Protein AF-A0A2H4TY13-F1 (afdb_monomer_lite)

Organism: Escherichia coli (NCBI:txid562)

Radius of gyration: 18.76 Å; chains: 1; bounding box: 53×28×44 Å

pLDDT: mean 76.97, std 16.17, range [30.02, 93.88]

Structure (mmCIF, N/CA/C/O backbone):
data_AF-A0A2H4TY13-F1
#
_entry.id   AF-A0A2H4TY13-F1
#
loop_
_atom_site.group_PDB
_atom_site.id
_atom_site.type_symbol
_atom_site.label_atom_id
_atom_site.label_alt_id
_atom_site.label_comp_id
_atom_site.label_asym_id
_atom_site.label_entity_id
_atom_site.label_seq_id
_atom_site.pdbx_PDB_ins_code
_atom_site.Cartn_x
_atom_site.Cartn_y
_atom_site.Cartn_z
_atom_site.occupancy
_atom_site.B_iso_or_equiv
_atom_site.auth_seq_id
_atom_site.auth_comp_id
_atom_site.auth_asym_id
_atom_site.auth_atom_id
_atom_site.pdbx_PDB_model_num
ATOM 1 N N . MET A 1 1 ? -35.052 -15.488 1.666 1.00 30.02 1 MET A N 1
ATOM 2 C CA . MET A 1 1 ? -34.614 -14.554 0.608 1.00 30.02 1 MET A CA 1
ATOM 3 C C . MET A 1 1 ? -34.521 -13.169 1.222 1.00 30.02 1 MET A C 1
ATOM 5 O O . MET A 1 1 ? -35.534 -12.497 1.354 1.00 30.02 1 MET A O 1
ATOM 9 N N . SER A 1 2 ? -33.344 -12.791 1.720 1.00 31.31 2 SER A N 1
ATOM 10 C CA . SER A 1 2 ? -33.093 -11.445 2.235 1.00 31.31 2 SER A CA 1
ATOM 11 C C . SER A 1 2 ? -32.981 -10.483 1.055 1.00 31.31 2 SER A C 1
ATOM 13 O O . SER A 1 2 ? -32.072 -10.582 0.234 1.00 31.31 2 SER A O 1
ATOM 15 N N . ALA A 1 3 ? -33.955 -9.584 0.948 1.00 34.59 3 ALA A N 1
ATOM 16 C CA . ALA A 1 3 ? -33.939 -8.487 -0.001 1.00 34.59 3 ALA A CA 1
ATOM 17 C C . ALA A 1 3 ? -32.758 -7.557 0.324 1.00 34.59 3 ALA A C 1
ATOM 19 O O . ALA A 1 3 ? -32.691 -6.978 1.408 1.00 34.59 3 ALA A O 1
ATOM 20 N N . PHE A 1 4 ? -31.822 -7.431 -0.616 1.00 41.03 4 PHE A N 1
ATOM 21 C CA . PHE A 1 4 ? -30.790 -6.400 -0.603 1.00 41.03 4 PHE A CA 1
ATOM 22 C C . PHE A 1 4 ? -31.483 -5.048 -0.837 1.00 41.03 4 PHE A C 1
ATOM 24 O O . PHE A 1 4 ? -31.879 -4.726 -1.955 1.00 41.03 4 PHE A O 1
ATOM 31 N N . SER A 1 5 ? -31.711 -4.287 0.234 1.00 36.69 5 SER A N 1
ATOM 32 C CA . SER A 1 5 ? -32.291 -2.944 0.154 1.00 36.69 5 SER A CA 1
ATOM 33 C C . SER A 1 5 ? -31.189 -1.925 -0.129 1.00 36.69 5 SER A C 1
ATOM 35 O O . SER A 1 5 ? -30.283 -1.751 0.683 1.00 36.69 5 SER A O 1
ATOM 37 N N . PHE A 1 6 ? -31.299 -1.214 -1.250 1.00 38.12 6 PHE A N 1
ATOM 38 C CA . PHE A 1 6 ? -30.474 -0.058 -1.615 1.00 38.12 6 PHE A CA 1
ATOM 39 C C . PHE A 1 6 ? -30.820 1.176 -0.757 1.00 38.12 6 PHE A C 1
ATOM 41 O O . PHE A 1 6 ? -31.389 2.140 -1.255 1.00 38.12 6 PHE A O 1
ATOM 48 N N . ASN A 1 7 ? -30.494 1.162 0.537 1.00 40.88 7 ASN A N 1
ATOM 49 C CA . ASN A 1 7 ? -30.499 2.372 1.366 1.00 40.88 7 ASN A CA 1
ATOM 50 C C . ASN A 1 7 ? -29.116 2.536 2.006 1.00 40.88 7 ASN A C 1
ATOM 52 O O . ASN A 1 7 ? -28.639 1.633 2.695 1.00 40.88 7 ASN A O 1
ATOM 56 N N . THR A 1 8 ? -28.504 3.689 1.741 1.00 53.16 8 THR A N 1
ATOM 57 C CA . THR A 1 8 ? -27.175 4.164 2.164 1.00 53.16 8 THR A CA 1
ATOM 58 C C . THR A 1 8 ? -26.638 3.505 3.440 1.00 53.16 8 THR A C 1
ATOM 60 O O . THR A 1 8 ? -27.064 3.840 4.540 1.00 53.16 8 THR A O 1
ATOM 63 N N . THR A 1 9 ? -25.691 2.577 3.310 1.00 66.94 9 THR A N 1
ATOM 64 C CA . THR A 1 9 ? -24.937 2.017 4.442 1.00 66.94 9 THR A CA 1
ATOM 65 C C . THR A 1 9 ? -23.738 2.910 4.740 1.00 66.94 9 THR A C 1
ATOM 67 O O . THR A 1 9 ? -23.007 3.267 3.816 1.00 66.94 9 THR A O 1
ATOM 70 N N . TYR A 1 10 ? -23.517 3.263 6.007 1.00 76.88 10 TYR A N 1
ATOM 71 C CA . TYR A 1 10 ? -22.263 3.895 6.420 1.00 76.88 10 TYR A CA 1
ATOM 72 C C . TYR A 1 10 ? -21.154 2.835 6.416 1.00 76.88 10 TYR A C 1
ATOM 74 O O . TYR A 1 10 ? -21.388 1.701 6.836 1.00 7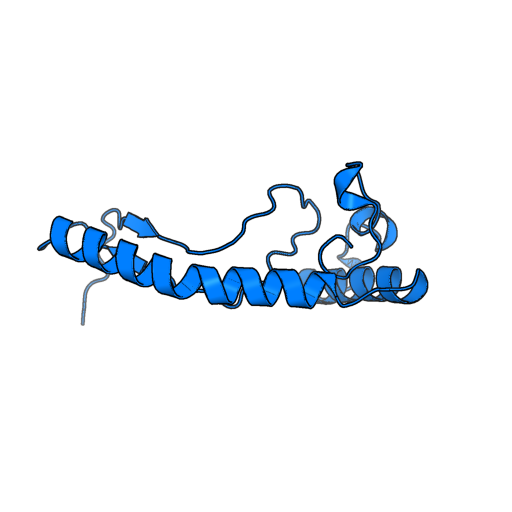6.88 10 TYR A O 1
ATOM 82 N N . GLN A 1 11 ? -19.973 3.181 5.905 1.00 80.88 11 GLN A N 1
ATOM 83 C CA . GLN A 1 11 ? -18.856 2.252 5.749 1.00 80.88 11 GLN A CA 1
ATOM 84 C C . GLN A 1 11 ? -17.599 2.817 6.409 1.00 80.88 11 GLN A C 1
ATOM 86 O O . GLN A 1 11 ? -17.218 3.956 6.139 1.00 80.88 11 GLN A O 1
ATOM 91 N N . MET A 1 12 ? -16.938 1.997 7.227 1.00 82.19 12 MET A N 1
ATOM 92 C CA . MET A 1 12 ? -15.604 2.275 7.760 1.00 82.19 12 MET A CA 1
ATOM 93 C C . MET A 1 12 ? -14.603 1.286 7.164 1.00 82.19 12 MET A C 1
ATOM 95 O O . MET A 1 12 ? -14.819 0.073 7.209 1.00 82.19 12 MET A O 1
ATOM 99 N N . ILE A 1 13 ? -13.519 1.821 6.599 1.00 77.94 13 ILE A N 1
ATOM 100 C CA . ILE A 1 13 ? -12.411 1.053 6.024 1.00 77.94 13 ILE A CA 1
ATOM 101 C C . ILE A 1 13 ? -11.133 1.429 6.793 1.00 77.94 13 ILE A C 1
ATOM 103 O O . ILE A 1 13 ? -10.536 2.465 6.489 1.00 77.94 13 ILE A O 1
ATOM 107 N N . PRO A 1 14 ? -10.722 0.656 7.814 1.00 74.94 14 PRO A N 1
ATOM 108 C CA . PRO A 1 14 ? -9.417 0.803 8.447 1.00 74.94 14 PRO A CA 1
ATOM 109 C C . PRO A 1 14 ? -8.285 0.599 7.435 1.00 74.94 14 PRO A C 1
ATOM 111 O O . PRO A 1 14 ? -8.305 -0.327 6.626 1.00 74.94 14 PRO A O 1
ATOM 114 N N . GLY A 1 15 ? -7.273 1.462 7.484 1.00 74.81 15 GLY A N 1
ATOM 115 C CA . GLY A 1 15 ? -6.097 1.344 6.629 1.00 74.81 15 GLY A CA 1
ATOM 116 C C . GLY A 1 15 ? -5.257 2.616 6.586 1.00 74.81 15 GLY A C 1
ATOM 117 O O . GLY A 1 15 ? -5.712 3.699 6.953 1.00 74.81 15 GLY A O 1
ATOM 118 N N . ILE A 1 16 ? -4.020 2.481 6.109 1.00 72.31 16 ILE A N 1
ATOM 119 C CA . ILE A 1 16 ? -3.156 3.613 5.769 1.00 72.31 16 ILE A CA 1
ATOM 120 C C . ILE A 1 16 ? -3.304 3.864 4.270 1.00 72.31 16 ILE A C 1
ATOM 122 O O . ILE A 1 16 ? -2.923 3.034 3.445 1.00 72.31 16 ILE A O 1
ATOM 126 N N . PHE A 1 17 ? -3.860 5.022 3.916 1.00 65.38 17 PHE A N 1
ATOM 127 C CA . PHE A 1 17 ? -4.039 5.431 2.527 1.00 65.38 17 PHE A CA 1
ATOM 128 C C . PHE A 1 17 ? -2.954 6.425 2.133 1.00 65.38 17 PHE A C 1
ATOM 130 O O . PHE A 1 17 ? -2.947 7.576 2.572 1.00 65.38 17 PHE A O 1
ATOM 137 N N . ARG A 1 18 ? -2.052 6.005 1.248 1.00 62.44 18 ARG A N 1
ATOM 138 C CA . ARG A 1 18 ? -1.108 6.915 0.598 1.00 62.44 18 ARG A CA 1
ATOM 139 C C . ARG A 1 18 ? -1.743 7.452 -0.686 1.00 62.44 18 ARG A C 1
ATOM 141 O O . ARG A 1 18 ? -1.651 6.829 -1.738 1.00 62.44 18 ARG A O 1
ATOM 148 N N . PHE A 1 19 ? -2.388 8.621 -0.608 1.00 52.44 19 PHE A N 1
ATOM 149 C CA . PHE A 1 19 ? -3.010 9.327 -1.746 1.00 52.44 19 PHE A CA 1
ATOM 150 C C . PHE A 1 19 ? -1.972 9.923 -2.722 1.00 52.44 19 PHE A C 1
ATOM 152 O O . PHE A 1 19 ? -1.938 11.130 -2.963 1.00 52.44 19 PHE A O 1
ATOM 159 N N . VAL A 1 20 ? -1.065 9.097 -3.247 1.00 50.16 20 VAL A N 1
ATOM 160 C CA . VAL A 1 20 ? 0.046 9.548 -4.112 1.00 50.16 20 VAL A CA 1
ATOM 161 C C . VAL A 1 20 ? 0.197 8.691 -5.374 1.00 50.16 20 VAL A C 1
ATOM 163 O O . VAL A 1 20 ? 0.916 9.053 -6.307 1.00 50.16 20 VAL A O 1
ATOM 166 N N . CYS A 1 21 ? -0.529 7.583 -5.478 1.00 45.72 21 CYS A N 1
ATOM 167 C CA . CYS A 1 21 ? -0.315 6.633 -6.550 1.00 45.72 21 CYS A CA 1
ATOM 168 C C . CYS A 1 21 ? -1.249 6.879 -7.752 1.00 45.72 21 CYS A C 1
ATOM 170 O O . CYS A 1 21 ? -2.427 6.539 -7.750 1.00 45.72 21 CYS A O 1
ATOM 172 N N . THR A 1 22 ? -0.656 7.333 -8.859 1.00 42.06 22 THR A N 1
ATOM 173 C CA . THR A 1 22 ? -1.004 6.765 -10.176 1.00 42.06 22 THR A CA 1
ATOM 174 C C . THR A 1 22 ? -0.562 5.289 -10.270 1.00 42.06 22 THR A C 1
ATOM 176 O O . THR A 1 22 ? -0.942 4.601 -11.208 1.00 42.06 22 THR A O 1
ATOM 179 N N . ASN A 1 23 ? 0.192 4.788 -9.281 1.00 45.34 23 ASN A N 1
ATOM 180 C CA . ASN A 1 23 ? 0.774 3.441 -9.216 1.00 45.34 23 ASN A CA 1
ATOM 181 C C . ASN A 1 23 ? -0.163 2.375 -8.622 1.00 45.34 23 ASN A C 1
ATOM 183 O O . ASN A 1 23 ? 0.225 1.220 -8.527 1.00 45.34 23 ASN A O 1
ATOM 187 N N . GLY A 1 24 ? -1.376 2.734 -8.180 1.00 47.91 24 GLY A N 1
ATOM 188 C CA . GLY A 1 24 ? -2.411 1.779 -7.754 1.00 47.91 24 GLY A CA 1
ATOM 189 C C . GLY A 1 24 ? -2.064 0.823 -6.601 1.00 47.91 24 GLY A C 1
ATOM 190 O O . GLY A 1 24 ? -2.864 -0.064 -6.315 1.00 47.91 24 GLY A O 1
ATOM 191 N N . LEU A 1 25 ? -0.917 0.977 -5.931 1.00 44.53 25 LEU A N 1
ATOM 192 C CA . LEU A 1 25 ? -0.467 0.102 -4.847 1.00 44.53 25 LEU A CA 1
ATOM 193 C C . LEU A 1 25 ? -1.222 0.407 -3.545 1.00 44.53 25 LEU A C 1
ATOM 195 O O . LEU A 1 25 ? -0.698 1.000 -2.609 1.00 44.53 25 LEU A O 1
ATOM 199 N N . VAL A 1 26 ? -2.485 -0.008 -3.490 1.00 48.88 26 VAL A N 1
ATOM 200 C CA . VAL A 1 26 ? -3.175 -0.280 -2.227 1.00 48.88 26 VAL A CA 1
ATOM 201 C C . VAL A 1 26 ? -2.877 -1.737 -1.891 1.00 48.88 26 VAL A C 1
ATOM 203 O O . VAL A 1 26 ? -3.553 -2.638 -2.382 1.00 48.88 26 VAL A O 1
ATOM 206 N N . ARG A 1 27 ? -1.843 -1.997 -1.083 1.00 46.19 27 ARG A N 1
ATOM 207 C CA . ARG A 1 27 ? -1.637 -3.330 -0.503 1.00 46.19 27 ARG A CA 1
ATOM 208 C C . ARG A 1 27 ? -2.182 -3.340 0.918 1.00 46.19 27 ARG A C 1
ATOM 210 O O . ARG A 1 27 ? -1.484 -3.057 1.882 1.00 46.19 27 ARG A O 1
ATOM 217 N N . GLY A 1 28 ? -3.451 -3.691 1.018 1.00 50.25 28 GLY A N 1
ATOM 218 C CA . GLY A 1 28 ? -4.070 -4.140 2.249 1.00 50.25 28 GLY A CA 1
ATOM 219 C C . GLY A 1 28 ? -5.006 -5.269 1.879 1.00 50.25 28 GLY A C 1
ATOM 220 O O . GLY A 1 28 ? -5.978 -5.037 1.163 1.00 50.25 28 GLY A O 1
ATOM 221 N N . ASN A 1 29 ? -4.723 -6.491 2.336 1.00 48.69 29 ASN A N 1
ATOM 222 C CA . ASN A 1 29 ? -5.803 -7.460 2.487 1.00 48.69 29 ASN A CA 1
ATOM 223 C C . ASN A 1 29 ? -6.807 -6.754 3.384 1.00 48.69 29 ASN A C 1
ATOM 225 O O . ASN A 1 29 ? -6.408 -6.398 4.489 1.00 48.69 29 ASN A O 1
ATOM 229 N N . ASN A 1 30 ? -7.997 -6.445 2.854 1.00 56.41 30 ASN A N 1
ATOM 230 C CA . ASN A 1 30 ? -9.047 -5.677 3.520 1.00 56.41 30 ASN A CA 1
ATOM 231 C C . ASN A 1 30 ? -8.905 -5.784 5.044 1.00 56.41 30 ASN A C 1
ATOM 233 O O . ASN A 1 30 ? -9.136 -6.855 5.606 1.00 56.41 30 ASN A O 1
ATOM 237 N N . PHE A 1 31 ? -8.438 -4.712 5.685 1.00 61.06 31 PHE A N 1
ATOM 238 C CA . PHE A 1 31 ? -8.075 -4.749 7.101 1.00 61.06 31 PHE A CA 1
ATOM 239 C C . PHE A 1 31 ? -9.313 -4.867 8.013 1.00 61.06 31 PHE A C 1
ATOM 241 O O . PHE A 1 31 ? -9.198 -4.943 9.230 1.00 61.06 31 PHE A O 1
ATOM 248 N N . GLY A 1 32 ? -10.491 -4.919 7.399 1.00 65.75 32 GLY A N 1
ATOM 249 C CA . GLY A 1 32 ? -11.813 -4.974 7.986 1.00 65.75 32 GLY A CA 1
ATOM 250 C C . GLY A 1 32 ? -12.686 -4.054 7.147 1.00 65.75 32 GLY A C 1
ATOM 251 O O . GLY A 1 32 ? -12.266 -2.958 6.796 1.00 65.75 32 GLY A O 1
ATOM 252 N N . GLU A 1 33 ? -13.886 -4.482 6.776 1.00 73.88 33 GLU A N 1
ATOM 253 C CA . GLU A 1 33 ? -14.877 -3.576 6.200 1.00 73.88 33 GLU A CA 1
ATOM 254 C C . GLU A 1 33 ? -16.091 -3.607 7.110 1.00 73.88 33 GLU A C 1
ATOM 256 O O . GLU A 1 33 ? -16.788 -4.618 7.190 1.00 73.88 33 GLU A O 1
ATOM 261 N N . ILE A 1 34 ? -16.345 -2.492 7.788 1.00 80.50 34 ILE A N 1
ATOM 262 C CA . ILE A 1 34 ? -17.465 -2.394 8.716 1.00 80.50 34 ILE A CA 1
ATOM 263 C C . ILE A 1 34 ? -18.587 -1.671 7.995 1.00 80.50 34 ILE A C 1
ATOM 265 O O . ILE A 1 34 ? -18.461 -0.499 7.630 1.00 80.50 34 ILE A O 1
ATOM 269 N N . ARG A 1 35 ? -19.686 -2.391 7.766 1.00 82.12 35 ARG A N 1
ATOM 270 C CA . ARG A 1 35 ? -20.897 -1.862 7.137 1.00 82.12 35 ARG A CA 1
ATOM 271 C C . ARG A 1 35 ? -21.970 -1.673 8.190 1.00 82.12 35 ARG A C 1
ATOM 273 O O . ARG A 1 35 ? -22.488 -2.648 8.725 1.00 82.12 35 ARG A O 1
ATOM 280 N N . VAL A 1 36 ? -22.343 -0.422 8.429 1.00 82.81 36 VAL A N 1
ATOM 281 C CA . VAL A 1 36 ? -23.427 -0.080 9.345 1.00 82.81 36 VAL A CA 1
ATOM 282 C C . VAL A 1 36 ? -24.723 0.120 8.545 1.00 82.81 36 VAL A C 1
ATOM 284 O O . VAL A 1 36 ? -24.798 1.034 7.710 1.00 82.81 36 VAL A O 1
ATOM 287 N N . PRO A 1 37 ? -25.756 -0.721 8.748 1.00 81.62 37 PRO A N 1
ATOM 288 C CA . PRO A 1 37 ? -27.075 -0.510 8.165 1.00 81.62 37 PRO A CA 1
ATOM 289 C C . PRO A 1 37 ? -27.706 0.797 8.664 1.00 81.62 37 PRO A C 1
ATOM 291 O O . PRO A 1 37 ? -27.601 1.160 9.828 1.00 81.62 37 PRO A O 1
ATOM 294 N N . HIS A 1 38 ? -28.461 1.476 7.799 1.00 80.06 38 HIS A N 1
ATOM 295 C CA . HIS A 1 38 ? -29.196 2.711 8.120 1.00 80.06 38 HIS A CA 1
ATOM 296 C C . HIS A 1 38 ? -30.423 2.511 9.037 1.00 80.06 38 HIS A C 1
ATOM 298 O O . HIS A 1 38 ? -31.222 3.432 9.203 1.00 80.06 38 HIS A O 1
ATOM 304 N N . LYS A 1 39 ? -30.643 1.303 9.573 1.00 78.50 39 LYS A N 1
ATOM 305 C CA . LYS A 1 39 ? -31.807 0.948 10.396 1.00 78.50 39 LYS A CA 1
ATOM 306 C C . LYS A 1 39 ? -31.387 0.012 11.528 1.00 78.50 39 LYS A C 1
ATOM 308 O O . LYS A 1 39 ? -30.674 -0.954 11.281 1.00 78.50 39 LYS A O 1
ATOM 313 N N . GLY A 1 40 ? -31.910 0.254 12.731 1.00 82.06 40 GLY A N 1
ATOM 314 C CA . GLY A 1 40 ? -31.568 -0.487 13.951 1.00 82.06 40 GLY A CA 1
ATOM 315 C C . GLY A 1 40 ? -30.842 0.407 14.955 1.00 82.06 40 GLY A C 1
ATOM 316 O O . GLY A 1 40 ? -30.985 1.628 14.899 1.00 82.06 40 GLY A O 1
ATOM 317 N N . ASP A 1 41 ? -30.069 -0.193 15.861 1.00 84.38 41 ASP A N 1
ATOM 318 C CA . ASP A 1 41 ? -29.172 0.547 16.755 1.00 84.38 41 ASP A CA 1
ATOM 319 C C . ASP A 1 41 ? -27.914 0.998 15.999 1.00 84.38 41 ASP A C 1
ATOM 321 O O . ASP A 1 41 ? -26.861 0.364 16.034 1.00 84.38 41 ASP A O 1
ATOM 325 N N . ILE A 1 42 ? -28.062 2.092 15.255 1.00 83.44 42 ILE A N 1
ATOM 326 C CA . ILE A 1 42 ? -26.985 2.671 14.447 1.00 83.44 42 ILE A CA 1
ATOM 327 C C . ILE A 1 42 ? -25.855 3.174 15.353 1.00 83.44 42 ILE A C 1
ATOM 329 O O . ILE A 1 42 ? -24.685 3.004 15.027 1.00 83.44 42 ILE A O 1
ATOM 333 N N . VAL A 1 43 ? -26.190 3.791 16.491 1.00 84.38 43 VAL A N 1
ATOM 334 C CA . VAL A 1 43 ? -25.200 4.415 17.379 1.00 84.38 43 VAL A CA 1
ATOM 335 C C . VAL A 1 43 ? -24.311 3.351 18.018 1.00 84.38 43 VAL A C 1
ATOM 337 O O . VAL A 1 43 ? -23.090 3.488 17.963 1.00 84.38 43 VAL A O 1
ATOM 340 N N . GLY A 1 44 ? -24.899 2.275 18.551 1.00 86.38 44 GLY A N 1
ATOM 341 C CA . GLY A 1 44 ? -24.137 1.162 19.116 1.00 86.38 44 GLY A CA 1
ATOM 342 C C . GLY A 1 44 ? -23.201 0.519 18.093 1.00 86.38 44 GLY A C 1
ATOM 343 O O . GLY A 1 44 ? -22.016 0.354 18.369 1.00 86.38 44 GLY A O 1
ATOM 344 N N . GLN A 1 45 ? -23.693 0.262 16.878 1.00 84.06 45 GLN A N 1
ATOM 345 C CA . GLN A 1 45 ? -22.901 -0.365 15.811 1.00 84.06 45 GLN A CA 1
ATOM 346 C C . GLN A 1 45 ? -21.764 0.526 15.292 1.00 84.06 45 GLN A C 1
ATOM 348 O O . GLN A 1 45 ? -20.699 0.022 14.943 1.00 84.06 45 GLN A O 1
ATOM 353 N N . VAL A 1 46 ? -21.953 1.850 15.253 1.00 85.12 46 VAL A N 1
ATOM 354 C CA . VAL A 1 46 ? -20.868 2.784 14.909 1.00 85.12 46 VAL A CA 1
ATOM 355 C C . VAL A 1 46 ? -19.796 2.797 15.998 1.00 85.12 46 VAL A C 1
ATOM 357 O O . VAL A 1 46 ? -18.611 2.779 15.673 1.00 85.12 46 VAL A O 1
ATOM 360 N N . ILE A 1 47 ? -20.188 2.814 17.276 1.00 86.75 47 ILE A N 1
ATOM 361 C CA . ILE A 1 47 ? -19.243 2.810 18.403 1.00 86.75 47 ILE A CA 1
ATOM 362 C C . ILE A 1 47 ? -18.448 1.503 18.430 1.00 86.75 47 ILE A C 1
ATOM 364 O O . ILE A 1 47 ? -17.223 1.533 18.521 1.00 86.75 47 ILE A O 1
ATOM 368 N N . GLU A 1 48 ? -19.129 0.364 18.314 1.00 86.62 48 GLU A N 1
ATOM 369 C CA . GLU A 1 48 ? -18.491 -0.952 18.264 1.00 86.62 48 GLU A CA 1
ATOM 370 C C . GLU A 1 48 ? -17.527 -1.050 17.079 1.00 86.62 48 GLU A C 1
ATOM 372 O O . GLU A 1 48 ? -16.364 -1.414 17.254 1.00 86.62 48 GLU A O 1
ATOM 377 N N . GLY A 1 49 ? -17.963 -0.605 15.897 1.00 83.94 49 GLY A N 1
ATOM 378 C CA . GLY A 1 49 ? -17.106 -0.583 14.722 1.00 83.94 49 GLY A CA 1
ATOM 379 C C . GLY A 1 49 ? -15.886 0.332 14.873 1.00 83.94 49 GLY A C 1
ATOM 380 O O . GLY A 1 49 ? -14.802 0.002 14.400 1.00 83.94 49 GLY A O 1
ATOM 381 N N . ALA A 1 50 ? -16.011 1.458 15.581 1.00 84.62 50 ALA A N 1
ATOM 382 C CA . ALA A 1 50 ? -14.869 2.322 15.873 1.00 84.62 50 ALA A CA 1
ATOM 383 C C . ALA A 1 50 ? -13.842 1.635 16.793 1.00 84.62 50 ALA A C 1
ATOM 385 O O . ALA A 1 50 ? -12.638 1.782 16.578 1.00 84.62 50 ALA A O 1
ATOM 386 N N . TYR A 1 51 ? -14.286 0.852 17.781 1.00 86.00 51 TYR A N 1
ATOM 387 C CA . TYR A 1 51 ? -13.381 0.060 18.622 1.00 86.00 51 TYR A CA 1
ATOM 388 C C . TYR A 1 51 ? -12.710 -1.079 17.851 1.00 86.00 51 TYR A C 1
ATOM 390 O O . TYR A 1 51 ? -11.521 -1.330 18.047 1.00 86.00 51 TYR A O 1
ATOM 398 N N . GLU A 1 52 ? -13.435 -1.733 16.946 1.00 82.75 52 GLU A N 1
ATOM 399 C CA . GLU A 1 52 ? -12.866 -2.758 16.069 1.00 82.75 52 GLU A CA 1
ATOM 400 C C . GLU A 1 52 ? -11.761 -2.174 15.176 1.00 82.75 52 GLU A C 1
ATOM 402 O O . GLU A 1 52 ? -10.672 -2.738 15.078 1.00 82.75 52 GLU A O 1
ATOM 407 N N . VAL A 1 53 ? -11.994 -0.986 14.609 1.00 81.44 53 VAL A N 1
ATOM 408 C CA . VAL A 1 53 ? -11.001 -0.241 13.822 1.00 81.44 53 VAL A CA 1
ATOM 409 C C . VAL A 1 53 ? -9.723 0.036 14.623 1.00 81.44 53 VAL A C 1
ATOM 411 O O . VAL A 1 53 ? -8.626 -0.113 14.081 1.00 81.44 53 VAL A O 1
ATOM 414 N N . LEU A 1 54 ? -9.833 0.388 15.910 1.00 79.88 54 LEU A N 1
ATOM 415 C CA . LEU A 1 54 ? -8.665 0.609 16.773 1.00 79.88 54 LEU A CA 1
ATOM 416 C C . LEU A 1 54 ? -7.789 -0.641 16.906 1.00 79.88 54 LEU A C 1
ATOM 418 O O . LEU A 1 54 ? -6.570 -0.530 16.822 1.00 79.88 54 LEU A O 1
ATOM 422 N N . GLY A 1 55 ? -8.390 -1.828 17.022 1.00 78.12 55 GLY A N 1
ATOM 423 C CA . GLY A 1 55 ? -7.647 -3.092 17.096 1.00 78.12 55 GLY A CA 1
ATOM 424 C C . GLY A 1 55 ? -6.943 -3.494 15.792 1.00 78.12 55 GLY A C 1
ATOM 425 O O . GLY A 1 55 ? -6.092 -4.384 15.786 1.00 78.12 55 GLY A O 1
ATOM 426 N N . VAL A 1 56 ? -7.292 -2.857 14.675 1.00 79.75 56 VAL A N 1
ATOM 427 C CA . VAL A 1 56 ? -6.722 -3.136 13.353 1.00 79.75 56 VAL A CA 1
ATOM 428 C C . VAL A 1 56 ? -5.518 -2.240 13.048 1.00 79.75 56 VAL A C 1
ATOM 430 O O . VAL A 1 56 ? -4.604 -2.674 12.342 1.00 79.75 56 VAL A O 1
ATOM 433 N N . PHE A 1 57 ? -5.475 -1.017 13.585 1.00 78.69 57 PHE A N 1
ATOM 434 C CA . PHE A 1 57 ? -4.416 -0.047 13.284 1.00 78.69 57 PHE A CA 1
ATOM 435 C C . PHE A 1 57 ? -3.006 -0.552 13.600 1.00 78.69 57 PHE A C 1
ATOM 437 O O . PHE A 1 57 ? -2.092 -0.290 12.817 1.00 78.69 57 PHE A O 1
ATOM 444 N N . ASP A 1 58 ? -2.831 -1.315 14.679 1.00 82.62 58 ASP A N 1
ATOM 445 C CA . ASP A 1 58 ? -1.527 -1.879 15.042 1.00 82.62 58 ASP A CA 1
ATOM 446 C C . ASP A 1 58 ? -1.004 -2.812 13.944 1.00 82.62 58 ASP A C 1
ATOM 448 O O . ASP A 1 58 ? 0.128 -2.667 13.489 1.00 82.62 58 ASP A O 1
ATOM 452 N N . LYS A 1 59 ? -1.866 -3.689 13.415 1.00 80.38 59 LYS A N 1
ATOM 453 C CA . LYS A 1 59 ? -1.516 -4.620 12.328 1.00 80.38 59 LYS A CA 1
ATOM 454 C C . LYS A 1 59 ? -1.210 -3.896 11.020 1.00 80.38 59 LYS A C 1
ATOM 456 O O . LYS A 1 59 ? -0.331 -4.303 10.266 1.00 80.38 59 LYS A O 1
ATOM 461 N N . VAL A 1 60 ? -1.955 -2.831 10.721 1.00 79.19 60 VAL A N 1
ATOM 462 C CA . VAL A 1 60 ? -1.702 -2.000 9.533 1.00 79.19 60 VAL A CA 1
ATOM 463 C C . VAL A 1 60 ? -0.338 -1.320 9.652 1.00 79.19 60 VAL A C 1
ATOM 465 O O . VAL A 1 60 ? 0.421 -1.288 8.684 1.00 79.19 60 VAL A O 1
ATOM 468 N N . THR A 1 61 ? -0.026 -0.803 10.840 1.00 82.88 61 THR A N 1
ATOM 469 C CA . THR A 1 61 ? 1.240 -0.127 11.131 1.00 82.88 61 THR A CA 1
ATOM 470 C C . THR A 1 61 ? 2.408 -1.106 11.060 1.00 82.88 61 THR A C 1
ATOM 472 O O . THR A 1 61 ? 3.385 -0.826 10.376 1.00 82.88 61 THR A O 1
ATOM 475 N N . GLU A 1 62 ? 2.286 -2.284 11.669 1.00 85.12 62 GLU A N 1
ATOM 476 C CA . GLU A 1 62 ? 3.300 -3.345 11.620 1.00 85.12 62 GLU A CA 1
ATOM 477 C C . GLU A 1 62 ? 3.594 -3.797 10.182 1.00 85.12 62 GLU A C 1
ATOM 479 O O . GLU A 1 62 ? 4.755 -3.891 9.781 1.00 85.12 62 GLU A O 1
ATOM 484 N N . ASN A 1 63 ? 2.555 -4.001 9.366 1.00 82.75 63 ASN A N 1
ATOM 485 C CA . ASN A 1 63 ? 2.725 -4.339 7.952 1.00 82.75 63 ASN A CA 1
ATOM 486 C C . ASN A 1 63 ? 3.441 -3.229 7.173 1.00 82.75 63 ASN A C 1
ATOM 488 O O . ASN A 1 63 ? 4.272 -3.520 6.312 1.00 82.75 63 ASN A O 1
ATOM 492 N N . MET A 1 64 ? 3.116 -1.962 7.449 1.00 83.81 64 MET A N 1
ATOM 493 C CA . MET A 1 64 ? 3.800 -0.822 6.840 1.00 83.81 64 MET A CA 1
ATOM 494 C C . MET A 1 64 ? 5.283 -0.800 7.221 1.00 83.81 64 M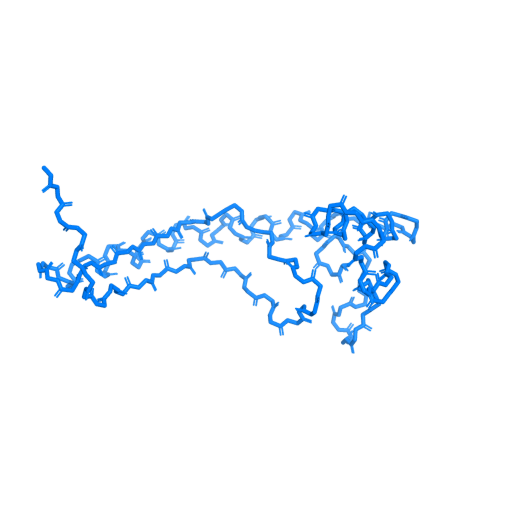ET A C 1
ATOM 496 O O . MET A 1 64 ? 6.123 -0.672 6.334 1.00 83.81 64 MET A O 1
ATOM 500 N N . GLU A 1 65 ? 5.608 -0.929 8.507 1.00 87.50 65 GLU A N 1
ATOM 501 C CA . GLU A 1 65 ? 6.999 -0.933 8.974 1.00 87.50 65 GLU A CA 1
ATOM 502 C C . GLU A 1 65 ? 7.776 -2.126 8.401 1.00 87.50 65 GLU A C 1
ATOM 504 O O . GLU A 1 65 ? 8.875 -1.946 7.886 1.00 87.50 65 GLU A O 1
ATOM 509 N N . THR A 1 66 ? 7.158 -3.307 8.323 1.00 88.44 66 THR A N 1
ATOM 510 C CA . THR A 1 66 ? 7.762 -4.486 7.678 1.00 88.44 66 THR A CA 1
ATOM 511 C C . THR A 1 66 ? 8.094 -4.225 6.205 1.00 88.44 66 THR A C 1
ATOM 513 O O . THR A 1 66 ? 9.146 -4.631 5.718 1.0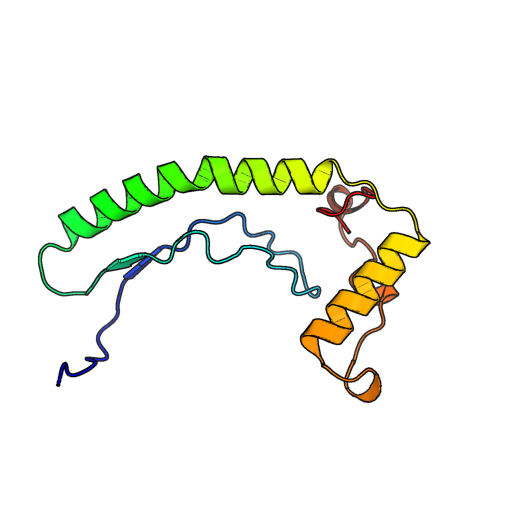0 88.44 66 THR A O 1
ATOM 516 N N . MET A 1 67 ? 7.222 -3.529 5.465 1.00 87.38 67 MET A N 1
ATOM 517 C CA . MET A 1 67 ? 7.513 -3.162 4.073 1.00 87.38 67 MET A CA 1
ATOM 518 C C . MET A 1 67 ? 8.665 -2.153 3.968 1.00 87.38 67 MET A C 1
ATOM 520 O O . MET A 1 67 ? 9.461 -2.259 3.040 1.00 87.38 67 MET A O 1
ATOM 524 N N . LYS A 1 68 ? 8.802 -1.220 4.918 1.00 87.81 68 LYS A N 1
ATOM 525 C CA . LYS A 1 68 ? 9.929 -0.270 4.951 1.00 87.81 68 LYS A CA 1
ATOM 526 C C . LYS A 1 68 ? 11.273 -0.935 5.259 1.00 87.81 68 LYS A C 1
ATOM 528 O O . LYS A 1 68 ? 12.315 -0.423 4.867 1.00 87.81 68 LYS A O 1
ATOM 533 N N . GLU A 1 69 ? 11.274 -2.069 5.953 1.00 92.56 69 GLU A N 1
ATOM 534 C CA . GLU A 1 69 ? 12.504 -2.820 6.236 1.00 92.56 69 GLU A CA 1
ATOM 535 C C . GLU A 1 69 ? 13.050 -3.548 4.994 1.00 92.56 69 GLU A C 1
ATOM 537 O O . GLU A 1 69 ? 14.256 -3.802 4.893 1.00 92.56 69 GLU A O 1
ATOM 542 N N . ILE A 1 70 ? 12.191 -3.845 4.013 1.00 91.69 70 ILE A N 1
ATOM 543 C CA . ILE A 1 70 ? 12.571 -4.529 2.773 1.00 91.69 70 ILE A CA 1
ATOM 544 C C . ILE A 1 70 ? 13.158 -3.509 1.795 1.00 91.69 70 ILE A C 1
ATOM 546 O O . ILE A 1 70 ? 12.429 -2.815 1.089 1.00 91.69 70 ILE A O 1
ATOM 550 N N . HIS A 1 71 ? 14.485 -3.449 1.733 1.00 93.19 71 HIS A N 1
ATOM 551 C CA . HIS A 1 71 ? 15.207 -2.603 0.786 1.00 93.19 71 HIS A CA 1
ATOM 552 C C . HIS A 1 71 ? 15.332 -3.299 -0.569 1.00 93.19 71 HIS A C 1
ATOM 554 O O . HIS A 1 71 ? 15.700 -4.470 -0.639 1.00 93.19 71 HIS A O 1
ATOM 560 N N . LEU A 1 72 ? 15.055 -2.553 -1.633 1.00 91.12 72 LEU A N 1
ATOM 561 C CA . LEU A 1 72 ? 15.139 -2.982 -3.019 1.00 91.12 72 LEU A CA 1
ATOM 562 C C . LEU A 1 72 ? 16.332 -2.301 -3.696 1.00 91.12 72 LEU A C 1
ATOM 564 O O . LEU A 1 72 ? 16.599 -1.108 -3.510 1.00 91.12 72 LEU A O 1
ATOM 568 N N . ASN A 1 73 ? 17.058 -3.058 -4.508 1.00 93.75 73 ASN A N 1
ATOM 569 C CA . ASN A 1 73 ? 18.005 -2.498 -5.465 1.00 93.75 73 ASN A CA 1
ATOM 570 C C . ASN A 1 73 ? 17.285 -2.038 -6.751 1.00 93.75 73 ASN A C 1
ATOM 572 O O . ASN A 1 73 ? 16.101 -2.301 -6.947 1.00 93.75 73 ASN A O 1
ATOM 576 N N . SER A 1 74 ? 18.005 -1.367 -7.653 1.00 90.75 74 SER A N 1
ATOM 577 C CA . SER A 1 74 ? 17.420 -0.820 -8.890 1.00 90.75 74 SER A CA 1
ATOM 578 C C . SER A 1 74 ? 16.727 -1.875 -9.766 1.00 90.75 74 SER A C 1
ATOM 580 O O . SER A 1 74 ? 15.684 -1.589 -10.356 1.00 90.75 74 SER A O 1
ATOM 582 N N . ASP A 1 75 ? 17.280 -3.085 -9.855 1.00 93.88 75 ASP A N 1
ATOM 583 C CA . ASP A 1 75 ? 16.711 -4.165 -10.667 1.00 93.88 75 ASP A CA 1
ATOM 584 C C . ASP A 1 75 ? 15.450 -4.738 -10.005 1.00 93.88 75 ASP A C 1
ATOM 586 O O . ASP A 1 75 ? 14.459 -5.024 -10.680 1.00 93.88 75 ASP A O 1
ATOM 590 N N . GLU A 1 76 ? 15.452 -4.852 -8.674 1.00 92.56 76 GLU A N 1
ATOM 591 C CA . GLU A 1 76 ? 14.299 -5.287 -7.880 1.00 92.56 76 GLU A CA 1
ATOM 592 C C . GLU A 1 76 ? 13.149 -4.278 -7.935 1.00 92.56 76 GLU A C 1
ATOM 594 O O . GLU A 1 76 ? 11.995 -4.685 -8.068 1.00 92.56 76 GLU A O 1
ATOM 599 N N . GLN A 1 77 ? 13.440 -2.973 -7.907 1.00 90.56 77 GLN A N 1
ATOM 600 C CA . GLN A 1 77 ? 12.431 -1.924 -8.091 1.00 90.56 77 GLN A CA 1
ATOM 601 C C . GLN A 1 77 ? 11.788 -2.014 -9.479 1.00 90.56 77 GLN A C 1
ATOM 603 O O . GLN A 1 77 ? 10.563 -2.006 -9.610 1.00 90.56 77 GLN A O 1
ATOM 608 N N . HIS A 1 78 ? 12.601 -2.172 -10.524 1.00 91.44 78 HIS A N 1
ATOM 609 C CA . HIS A 1 78 ? 12.099 -2.344 -11.884 1.00 91.44 78 HIS A CA 1
ATOM 610 C C . HIS A 1 78 ? 11.251 -3.622 -12.028 1.00 91.44 78 HIS A C 1
ATOM 612 O O . HIS A 1 78 ? 10.167 -3.597 -12.622 1.00 91.44 78 HIS A O 1
ATOM 618 N N . LEU A 1 79 ? 11.699 -4.736 -11.438 1.00 92.19 79 LEU A N 1
ATOM 619 C CA . LEU A 1 79 ? 10.946 -5.990 -11.411 1.00 92.19 79 LEU A CA 1
ATOM 620 C C . LEU A 1 79 ? 9.615 -5.840 -10.665 1.00 92.19 79 LEU A C 1
ATOM 622 O O . LEU A 1 79 ? 8.593 -6.338 -11.138 1.00 92.19 79 LEU A O 1
ATOM 626 N N . PHE A 1 80 ? 9.613 -5.129 -9.537 1.00 89.69 80 PHE A N 1
AT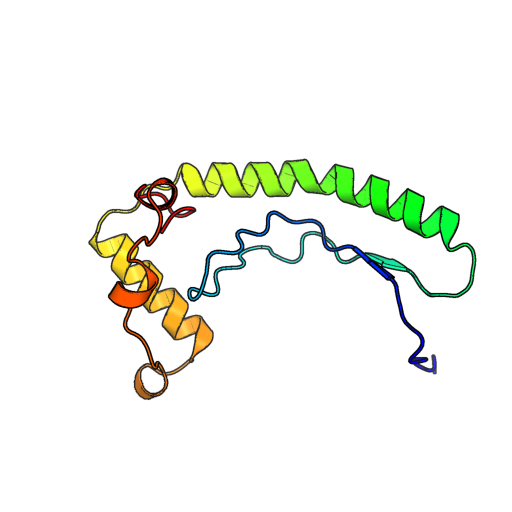OM 627 C CA . PHE A 1 80 ? 8.411 -4.833 -8.766 1.00 89.69 80 PHE A CA 1
ATOM 628 C C . PHE A 1 80 ? 7.397 -4.030 -9.588 1.00 89.69 80 PHE A C 1
ATOM 630 O O . PHE A 1 80 ? 6.232 -4.424 -9.670 1.00 89.69 80 PHE A O 1
ATOM 637 N N . GLY A 1 81 ? 7.845 -2.976 -10.279 1.00 89.12 81 GLY A N 1
ATOM 638 C CA . GLY A 1 81 ? 7.005 -2.202 -11.192 1.00 89.12 81 GLY A CA 1
ATOM 639 C C . GLY A 1 81 ? 6.402 -3.071 -12.302 1.00 89.12 81 GLY A C 1
ATOM 640 O O . GLY A 1 81 ? 5.191 -3.057 -12.529 1.00 89.12 81 GLY A O 1
ATOM 641 N N . ARG A 1 82 ? 7.214 -3.912 -12.951 1.00 89.19 82 ARG A N 1
ATOM 642 C CA . ARG A 1 82 ? 6.725 -4.837 -13.986 1.00 89.19 82 ARG A CA 1
ATOM 643 C C . ARG A 1 82 ? 5.691 -5.822 -13.437 1.00 89.19 82 ARG A C 1
ATOM 645 O O . ARG A 1 82 ? 4.644 -6.009 -14.054 1.00 89.19 82 ARG A O 1
ATOM 652 N N . ALA A 1 83 ? 5.953 -6.416 -12.274 1.00 89.38 83 ALA A N 1
ATOM 653 C CA . ALA A 1 83 ? 5.025 -7.336 -11.625 1.00 89.38 83 ALA A CA 1
ATOM 654 C C . ALA A 1 83 ? 3.696 -6.645 -11.274 1.00 89.38 83 ALA A C 1
ATOM 656 O O . ALA A 1 83 ? 2.628 -7.211 -11.509 1.00 89.38 83 ALA A O 1
ATOM 657 N N . ALA A 1 84 ? 3.741 -5.403 -10.783 1.00 87.25 84 ALA A N 1
ATOM 658 C CA . ALA A 1 84 ? 2.545 -4.614 -10.496 1.00 87.25 84 ALA A CA 1
ATOM 659 C C . ALA A 1 84 ? 1.707 -4.351 -11.761 1.00 87.25 84 ALA A C 1
ATOM 661 O O . ALA A 1 84 ? 0.481 -4.492 -11.734 1.00 87.25 84 ALA A O 1
ATOM 662 N N . LEU A 1 85 ? 2.353 -4.024 -12.885 1.00 87.25 85 LEU A N 1
ATOM 663 C CA . LEU A 1 85 ? 1.671 -3.813 -14.166 1.00 87.25 85 LEU A CA 1
ATOM 664 C C . LEU A 1 85 ? 1.052 -5.104 -14.709 1.00 87.25 85 LEU A C 1
ATOM 666 O O . LEU A 1 85 ? -0.099 -5.078 -15.144 1.00 87.25 85 LEU A O 1
ATOM 670 N N . MET A 1 86 ? 1.755 -6.237 -14.603 1.00 87.94 86 MET A N 1
ATOM 671 C CA . MET A 1 86 ? 1.216 -7.548 -14.980 1.00 87.94 86 MET A CA 1
ATOM 672 C C . MET A 1 86 ? -0.029 -7.919 -14.171 1.00 87.94 86 MET A C 1
ATOM 674 O O . MET A 1 86 ? -1.013 -8.373 -14.745 1.00 87.94 86 MET A O 1
ATOM 678 N N . VAL A 1 87 ? -0.018 -7.690 -12.853 1.00 86.69 87 VAL A N 1
ATOM 679 C CA . VAL A 1 87 ? -1.183 -7.958 -11.991 1.00 86.69 87 VAL A CA 1
ATOM 680 C C . VAL A 1 87 ? -2.380 -7.086 -12.378 1.00 86.69 87 VAL A C 1
ATOM 682 O O . VAL A 1 87 ? -3.520 -7.526 -12.261 1.00 86.69 87 VAL A O 1
ATOM 685 N N . ARG A 1 88 ? -2.147 -5.850 -12.838 1.00 84.19 88 ARG A N 1
ATOM 686 C CA . ARG A 1 88 ? -3.229 -4.916 -13.170 1.00 84.19 88 ARG A CA 1
ATOM 687 C C . ARG A 1 88 ? -3.795 -5.088 -14.579 1.00 84.19 88 ARG A C 1
ATOM 689 O O . ARG A 1 88 ? -5.007 -4.967 -14.742 1.00 84.19 88 ARG A O 1
ATOM 696 N N . TYR A 1 89 ? -2.944 -5.275 -15.582 1.00 86.19 89 TYR A N 1
ATOM 697 C CA . TYR A 1 89 ? -3.354 -5.266 -16.990 1.00 86.19 89 TYR A CA 1
ATOM 698 C C . TYR A 1 89 ? -3.400 -6.655 -17.627 1.00 86.19 89 TYR A C 1
ATOM 700 O O . TYR A 1 89 ? -3.921 -6.770 -18.737 1.00 86.19 89 TYR A O 1
ATOM 708 N N . GLU A 1 90 ? -2.879 -7.684 -16.946 1.00 83.94 90 GLU A N 1
ATOM 709 C CA . GLU A 1 90 ? -2.787 -9.093 -17.378 1.00 83.94 90 GLU A CA 1
ATOM 710 C C . GLU A 1 90 ? -1.931 -9.334 -18.641 1.00 83.94 90 GLU A C 1
ATOM 712 O O . GLU A 1 90 ? -1.425 -10.435 -18.842 1.00 83.94 90 GLU A O 1
ATOM 717 N N . ASP A 1 91 ? -1.734 -8.308 -19.474 1.00 80.44 91 ASP A N 1
ATOM 718 C CA . ASP A 1 91 ? -1.042 -8.325 -20.760 1.00 80.44 91 ASP A CA 1
ATOM 719 C C . ASP A 1 91 ? -0.185 -7.056 -20.920 1.00 80.44 91 ASP A C 1
ATOM 721 O O . ASP A 1 91 ? -0.663 -5.926 -20.759 1.00 80.44 91 ASP A O 1
ATOM 725 N N . GLU A 1 92 ? 1.085 -7.237 -21.289 1.00 76.81 92 GLU A N 1
ATOM 726 C CA . GLU A 1 92 ? 2.025 -6.140 -21.547 1.00 76.81 92 GLU A CA 1
ATOM 727 C C . GLU A 1 92 ? 1.525 -5.216 -22.668 1.00 76.81 92 GLU A C 1
ATOM 729 O O . GLU A 1 92 ? 1.665 -4.000 -22.564 1.00 76.81 92 GLU A O 1
ATOM 734 N N . ASN A 1 93 ? 0.834 -5.746 -23.683 1.00 81.00 93 ASN A N 1
ATOM 735 C CA . ASN A 1 93 ? 0.323 -4.946 -24.803 1.00 81.00 93 ASN A CA 1
ATOM 736 C C . ASN A 1 93 ? -0.818 -4.001 -24.401 1.00 81.00 93 ASN A C 1
ATOM 738 O O . ASN A 1 93 ? -1.096 -3.025 -25.097 1.00 81.00 93 ASN A O 1
ATOM 742 N N . LYS A 1 94 ? -1.501 -4.290 -23.289 1.00 83.25 94 LYS A N 1
ATOM 743 C CA . LYS A 1 94 ? -2.576 -3.450 -22.742 1.00 83.25 94 LYS A CA 1
ATOM 744 C C . LYS A 1 94 ? -2.065 -2.444 -21.720 1.00 83.25 94 LYS A C 1
ATOM 746 O O . LYS A 1 94 ? -2.851 -1.641 -21.222 1.00 83.25 94 LYS A O 1
ATOM 751 N N . THR A 1 95 ? -0.778 -2.496 -21.390 1.00 86.00 95 THR A N 1
ATOM 752 C CA . THR A 1 95 ? -0.182 -1.663 -20.355 1.00 86.00 95 THR A CA 1
ATOM 753 C C . THR A 1 95 ? 0.166 -0.287 -20.947 1.00 86.00 95 THR A C 1
ATOM 755 O O . THR A 1 95 ? 1.046 -0.195 -21.798 1.00 86.00 95 THR A O 1
ATOM 758 N N . PRO A 1 96 ? -0.498 0.810 -20.525 1.00 89.00 96 PRO A N 1
ATOM 759 C CA . PRO A 1 96 ? -0.312 2.136 -21.124 1.00 89.00 96 PRO A CA 1
ATOM 760 C C . PRO A 1 96 ? 0.905 2.898 -20.573 1.00 89.00 96 PRO A C 1
ATOM 762 O O . PRO A 1 96 ? 1.146 4.034 -20.978 1.00 89.00 96 PRO A O 1
ATOM 765 N N . VAL A 1 97 ? 1.625 2.319 -19.609 1.00 88.81 97 VAL A N 1
ATOM 766 C CA . VAL A 1 97 ? 2.742 2.941 -18.884 1.00 88.81 97 VAL A CA 1
ATOM 767 C C . VAL A 1 97 ? 3.881 1.943 -18.699 1.00 88.81 97 VAL A C 1
ATOM 769 O O . VAL A 1 97 ? 3.645 0.739 -18.643 1.00 88.81 97 VAL A O 1
ATOM 772 N N . THR A 1 98 ? 5.115 2.424 -18.583 1.00 89.25 98 THR A N 1
ATOM 773 C CA . THR A 1 98 ? 6.282 1.560 -18.349 1.00 89.25 98 THR A CA 1
ATOM 774 C C . THR A 1 98 ? 6.546 1.352 -16.850 1.00 89.25 98 THR A C 1
ATOM 776 O O . THR A 1 98 ? 6.089 2.160 -16.032 1.00 89.25 98 THR A O 1
ATOM 779 N N . PRO A 1 99 ? 7.292 0.300 -16.456 1.00 88.25 99 PRO A N 1
ATOM 780 C CA . PRO A 1 99 ? 7.726 0.118 -15.071 1.00 88.25 99 PRO A CA 1
ATOM 781 C C . PRO A 1 99 ? 8.448 1.350 -14.503 1.00 88.25 99 PRO A C 1
ATOM 783 O O . PRO A 1 99 ? 8.161 1.768 -13.386 1.00 88.25 99 PRO A O 1
ATOM 786 N N . GLU A 1 100 ? 9.316 1.998 -15.283 1.00 89.06 100 GLU A N 1
ATOM 787 C CA . GLU A 1 100 ? 10.060 3.195 -14.867 1.00 89.06 100 GLU A CA 1
ATOM 788 C C . GLU A 1 100 ? 9.128 4.370 -14.567 1.00 89.06 100 GLU A C 1
ATOM 790 O O . GLU A 1 100 ? 9.348 5.116 -13.612 1.00 89.06 100 GLU A O 1
ATOM 795 N N . GLN A 1 101 ? 8.064 4.533 -15.360 1.00 87.12 101 GLN A N 1
ATOM 796 C CA . GLN A 1 101 ? 7.093 5.611 -15.173 1.00 87.12 101 GLN A CA 1
ATOM 797 C C . GLN A 1 101 ? 6.305 5.480 -13.869 1.00 87.12 101 GLN A C 1
ATOM 799 O O . GLN A 1 101 ? 5.863 6.501 -13.339 1.00 87.12 101 GLN A O 1
ATOM 804 N N . ILE A 1 102 ? 6.124 4.257 -13.359 1.00 85.25 102 ILE A N 1
ATOM 805 C CA . ILE A 1 102 ? 5.414 4.034 -12.099 1.00 85.25 102 ILE A CA 1
ATOM 806 C C . ILE A 1 102 ? 6.357 4.035 -10.891 1.00 85.25 102 ILE A C 1
ATOM 808 O O . ILE A 1 102 ? 5.982 4.582 -9.866 1.00 85.25 102 ILE A O 1
ATOM 812 N N . ILE A 1 103 ? 7.591 3.535 -10.990 1.00 87.62 103 ILE A N 1
ATOM 813 C CA . ILE A 1 103 ? 8.515 3.520 -9.834 1.00 87.62 103 ILE A CA 1
ATOM 814 C C . ILE A 1 103 ? 9.261 4.845 -9.626 1.00 87.62 103 ILE A C 1
ATOM 816 O O . ILE A 1 103 ? 9.909 5.035 -8.603 1.00 87.62 103 ILE A O 1
ATOM 820 N N . THR A 1 104 ? 9.212 5.775 -10.587 1.00 86.75 104 THR A N 1
ATOM 821 C CA . THR A 1 104 ? 9.906 7.064 -10.447 1.00 86.75 104 THR A CA 1
ATOM 822 C C . THR A 1 104 ? 9.220 7.939 -9.385 1.00 86.75 104 THR A C 1
ATOM 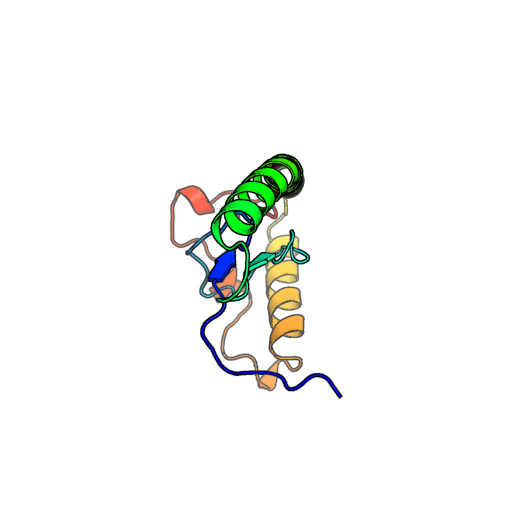824 O O . THR A 1 104 ? 8.072 8.361 -9.584 1.00 86.75 104 THR A O 1
ATOM 827 N N . PRO A 1 105 ? 9.911 8.299 -8.284 1.00 83.88 105 PRO A N 1
ATOM 828 C CA . PRO A 1 105 ? 9.319 9.093 -7.218 1.00 83.88 105 PRO A CA 1
ATOM 829 C C . PRO A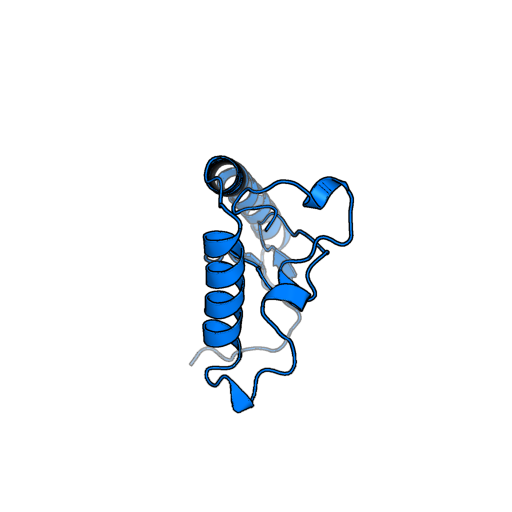 1 105 ? 9.067 10.532 -7.675 1.00 83.88 105 PRO A C 1
ATOM 831 O O . PRO A 1 105 ? 9.929 11.189 -8.263 1.00 83.88 105 PRO A O 1
ATOM 834 N N . ARG A 1 106 ? 7.875 11.057 -7.363 1.00 82.75 106 ARG A N 1
ATOM 835 C CA . ARG A 1 106 ? 7.497 12.453 -7.663 1.00 82.75 106 ARG A CA 1
ATOM 836 C C . ARG A 1 106 ? 7.693 13.397 -6.480 1.00 82.75 106 ARG A C 1
ATOM 838 O O . ARG A 1 106 ? 7.817 14.603 -6.685 1.00 82.75 106 ARG A O 1
ATOM 845 N N . ARG A 1 107 ? 7.705 12.869 -5.254 1.00 81.31 107 ARG A N 1
ATOM 846 C CA . ARG A 1 107 ? 7.940 13.622 -4.015 1.00 81.31 107 ARG A CA 1
ATOM 847 C C . ARG A 1 107 ? 9.292 13.264 -3.416 1.00 81.31 107 ARG A C 1
ATOM 849 O O . ARG A 1 107 ? 9.866 12.229 -3.743 1.00 81.31 107 ARG A O 1
ATOM 856 N N . TRP A 1 108 ? 9.818 14.130 -2.556 1.00 83.19 108 TRP A N 1
ATOM 857 C CA . TRP A 1 108 ? 11.115 13.879 -1.928 1.00 83.19 108 TRP A CA 1
ATOM 858 C C . TRP A 1 108 ? 11.015 12.790 -0.853 1.00 83.19 108 TRP A C 1
ATOM 860 O O . TRP A 1 108 ? 11.951 12.012 -0.706 1.00 83.19 108 TRP A O 1
ATOM 870 N N . GLU A 1 109 ? 9.867 12.687 -0.179 1.00 82.31 109 GLU A N 1
ATOM 871 C CA . GLU A 1 109 ? 9.549 11.656 0.816 1.00 82.31 109 GLU A CA 1
ATOM 872 C C . GLU A 1 109 ? 9.477 10.246 0.209 1.00 82.31 109 GLU A C 1
ATOM 874 O O . GLU A 1 109 ? 9.581 9.253 0.924 1.00 82.31 109 GLU A O 1
ATOM 879 N N . ASP A 1 110 ? 9.308 10.156 -1.112 1.00 82.31 110 ASP A N 1
ATOM 880 C CA . ASP A 1 110 ? 9.154 8.903 -1.854 1.00 82.31 110 ASP A CA 1
ATOM 881 C C . ASP A 1 110 ? 10.502 8.395 -2.409 1.00 82.31 110 ASP A C 1
ATOM 883 O O . ASP A 1 110 ? 10.546 7.368 -3.067 1.00 82.31 110 ASP A O 1
ATOM 887 N N . LYS A 1 111 ? 11.617 9.105 -2.180 1.00 85.00 111 LYS A N 1
ATOM 888 C CA . LYS A 1 111 ? 12.930 8.780 -2.775 1.00 85.00 111 LYS A CA 1
ATOM 889 C C . LYS A 1 111 ? 13.682 7.625 -2.107 1.00 85.00 111 LYS A C 1
ATOM 891 O O . LYS A 1 111 ? 14.804 7.338 -2.522 1.00 85.00 111 LYS A O 1
ATOM 896 N N . GLN A 1 112 ? 13.119 7.017 -1.066 1.00 85.62 112 GLN A N 1
ATOM 897 C CA . GLN A 1 112 ? 13.747 5.862 -0.430 1.00 85.62 112 GLN A CA 1
ATOM 898 C C . GLN A 1 112 ? 13.656 4.640 -1.342 1.00 85.62 112 GLN A C 1
ATOM 900 O O . GLN A 1 112 ? 12.847 4.587 -2.271 1.00 85.62 112 GLN A O 1
ATOM 905 N N . ASN A 1 113 ? 14.508 3.659 -1.081 1.00 88.00 113 ASN A N 1
ATOM 906 C CA . ASN A 1 113 ? 14.593 2.441 -1.873 1.00 88.00 113 ASN A CA 1
ATOM 907 C C . ASN A 1 113 ? 13.946 1.237 -1.179 1.00 88.00 113 ASN A C 1
ATOM 909 O O . ASN A 1 113 ? 14.340 0.106 -1.438 1.00 88.00 113 ASN A O 1
ATOM 913 N N . ASP A 1 114 ? 12.983 1.459 -0.289 1.00 89.69 114 ASP A N 1
ATOM 914 C CA . ASP A 1 114 ? 12.245 0.384 0.367 1.00 89.69 114 ASP A CA 1
ATOM 915 C C . ASP A 1 114 ? 10.968 0.005 -0.404 1.00 89.69 114 ASP A C 1
ATOM 917 O O . ASP A 1 114 ? 10.490 0.742 -1.274 1.00 89.69 114 ASP A O 1
ATOM 921 N N . LEU A 1 115 ? 10.411 -1.170 -0.106 1.00 87.25 115 LEU A N 1
ATOM 922 C CA . LEU A 1 115 ? 9.202 -1.691 -0.750 1.00 87.25 115 LEU A CA 1
ATOM 923 C C . LEU A 1 115 ? 7.964 -0.809 -0.499 1.00 87.25 115 LEU A C 1
ATOM 925 O O . LEU A 1 115 ? 6.993 -0.890 -1.249 1.00 87.25 115 LEU A O 1
ATOM 929 N N . TRP A 1 116 ? 7.964 0.012 0.552 1.00 84.94 116 TRP A N 1
ATOM 930 C CA . TRP A 1 116 ? 6.856 0.909 0.873 1.00 84.94 116 TRP A CA 1
ATOM 931 C C . TRP A 1 116 ? 6.900 2.222 0.074 1.00 84.94 116 TRP A C 1
ATOM 933 O O . TRP A 1 116 ? 5.848 2.821 -0.184 1.00 84.94 116 TRP A O 1
ATOM 943 N N . THR A 1 117 ? 8.086 2.705 -0.301 1.00 82.81 117 THR A N 1
ATOM 944 C CA . THR A 1 117 ? 8.276 3.942 -1.079 1.00 82.81 117 THR A CA 1
ATOM 945 C C . THR A 1 117 ? 8.513 3.738 -2.570 1.00 82.81 117 THR A C 1
ATOM 947 O O . THR A 1 117 ? 8.396 4.720 -3.302 1.00 82.81 117 THR A O 1
ATOM 950 N N . THR A 1 118 ? 8.814 2.512 -3.002 1.00 78.44 118 THR A N 1
ATOM 951 C CA . THR A 1 118 ? 8.935 2.117 -4.418 1.00 78.44 118 THR A CA 1
ATOM 952 C C . THR A 1 118 ? 7.560 1.937 -5.067 1.00 78.44 118 THR A C 1
ATOM 954 O O . THR A 1 118 ? 7.365 2.429 -6.203 1.00 78.44 118 THR A O 1
#

Secondary structure (DSSP, 8-state):
------S--EEE--S---TT-SS-----S----EEE-SSSSHHHHHHHHHHHHHHHHHHHHHHHHHHHH-B--HHHHHHHHHHHHHHHHSSGGG--S-HHHHHS-SSSTT-S-BTTT-

Sequence (118 aa):
MSAFSFNTTYQMIPGIFRFVCTNGLVRGNNFGEIRVPHKGDIVGQVIEGAYEVLGVFDKVTENMETMKEIHLNSDEQHLFGRAALMVRYEDENKTPVTPEQIITPRRWEDKQNDLWTT

InterPro domains:
  IPR026325 Protein of unknown function DUF932 [PF06067] (9-117)

Foldseek 3Di:
DDDPDPDDWDKDFQADDDPPDVLPPPPDPRLDIQTQDPDDPSVVSVVVVVVVSVVSNVVRVVVLVVQQVAFDDPVRQQVVLVVSQCVVQVDPVRRPDHSCRRQPDPDPVLPGRTRNSD